Protein AF-A0A960AGT1-F1 (afdb_monomer_lite)

Secondary structure (DSSP, 8-state):
-HHHHHHHHHHHHHHHHHHHHHHHHHHHHHHHHTTHHHHHHHHHHHHHTSPPPP---HHHHHHHHHHHHHHHHHHHHHHHHHHHHHHHHHHHHH-----PPP--

pLDDT: mean 92.97, std 7.91, range [49.69, 98.31]

Structure (mmCIF, N/CA/C/O backbone):
data_AF-A0A960AGT1-F1
#
_entry.id   AF-A0A960AGT1-F1
#
loop_
_atom_site.group_PDB
_atom_site.id
_atom_site.type_symbol
_atom_site.label_atom_id
_atom_site.label_alt_id
_atom_site.label_comp_id
_atom_site.label_asym_id
_atom_site.label_entity_id
_atom_site.label_seq_id
_atom_site.pdbx_PDB_ins_code
_atom_site.Cartn_x
_atom_site.Cartn_y
_atom_site.Cartn_z
_atom_site.occupancy
_atom_site.B_iso_or_equiv
_atom_site.auth_seq_id
_atom_site.auth_comp_id
_atom_site.auth_asym_id
_atom_site.auth_atom_id
_atom_site.pdbx_PDB_model_num
ATOM 1 N N . ASP A 1 1 ? -14.274 -2.452 20.888 1.00 89.31 1 ASP A N 1
ATOM 2 C CA . ASP A 1 1 ? -12.879 -2.467 21.400 1.00 89.31 1 ASP A CA 1
ATOM 3 C C . ASP A 1 1 ? -11.843 -2.267 20.304 1.00 89.31 1 ASP A C 1
ATOM 5 O O . ASP A 1 1 ? -12.081 -2.745 19.193 1.00 89.31 1 ASP A O 1
ATOM 9 N N . PRO A 1 2 ? -10.686 -1.639 20.602 1.00 92.56 2 PRO A N 1
ATOM 10 C CA . PRO A 1 2 ? -9.615 -1.402 19.626 1.00 92.56 2 PRO A CA 1
ATOM 11 C C . PRO A 1 2 ? -9.146 -2.672 18.907 1.00 92.56 2 PRO A C 1
ATOM 13 O O . PRO A 1 2 ? -8.998 -2.673 17.690 1.00 92.56 2 PRO A O 1
ATOM 16 N N . TRP A 1 3 ? -9.023 -3.787 19.630 1.00 92.75 3 TRP A N 1
ATOM 17 C CA . TRP A 1 3 ? -8.662 -5.084 19.047 1.00 92.75 3 TRP A CA 1
ATOM 18 C C . TRP A 1 3 ? -9.672 -5.579 18.004 1.00 92.75 3 TRP A C 1
ATOM 20 O O . TRP A 1 3 ? -9.294 -6.098 16.955 1.00 92.75 3 TRP A O 1
ATOM 30 N N . SER A 1 4 ? -10.969 -5.402 18.268 1.00 95.38 4 SER A N 1
ATOM 31 C CA . SER A 1 4 ? -12.013 -5.786 17.314 1.00 95.38 4 SER A CA 1
ATOM 32 C C . SER A 1 4 ? -12.002 -4.882 16.082 1.00 95.38 4 SER A C 1
ATOM 34 O O . SER A 1 4 ? -12.162 -5.375 14.969 1.00 95.38 4 SER A O 1
ATOM 36 N N . ALA A 1 5 ? -11.781 -3.577 16.264 1.00 96.31 5 ALA A N 1
ATOM 37 C CA . ALA A 1 5 ? -11.695 -2.626 15.160 1.00 96.31 5 ALA A CA 1
ATOM 38 C C . ALA A 1 5 ? -10.496 -2.911 14.244 1.00 96.31 5 ALA A C 1
ATOM 40 O O . ALA A 1 5 ? -10.640 -2.837 13.028 1.00 96.31 5 ALA A O 1
ATOM 41 N N . MET A 1 6 ? -9.350 -3.314 14.805 1.00 96.50 6 MET A N 1
ATOM 42 C CA . MET A 1 6 ? -8.177 -3.725 14.024 1.00 96.50 6 MET A CA 1
ATOM 43 C C . MET A 1 6 ? -8.464 -4.924 13.120 1.00 96.50 6 MET A C 1
ATOM 45 O O . MET A 1 6 ? -8.029 -4.930 11.977 1.00 96.50 6 MET A O 1
ATOM 49 N N . LYS A 1 7 ? -9.212 -5.930 13.589 1.00 96.50 7 LYS A N 1
ATOM 50 C CA . LYS A 1 7 ? -9.548 -7.109 12.769 1.00 96.50 7 LYS A CA 1
ATOM 51 C C . LYS A 1 7 ? -10.391 -6.738 11.552 1.00 96.50 7 LYS A C 1
ATOM 53 O O . LYS A 1 7 ? -10.088 -7.174 10.447 1.00 96.50 7 LYS A O 1
ATOM 58 N N . THR A 1 8 ? -11.422 -5.918 11.750 1.00 95.25 8 THR A N 1
ATOM 59 C CA . THR A 1 8 ? -12.254 -5.421 10.647 1.00 95.25 8 THR A CA 1
ATOM 60 C C . THR A 1 8 ? -11.442 -4.513 9.723 1.00 95.25 8 THR A C 1
ATOM 62 O O . THR A 1 8 ? -11.486 -4.676 8.506 1.00 95.25 8 THR A O 1
ATOM 65 N N . GLY A 1 9 ? -10.648 -3.605 10.298 1.00 96.81 9 GLY A N 1
ATOM 66 C CA . GLY A 1 9 ? -9.766 -2.701 9.564 1.00 96.81 9 GLY A CA 1
ATOM 67 C C . GLY A 1 9 ? -8.733 -3.433 8.712 1.00 96.81 9 GLY A C 1
ATOM 68 O O . GLY A 1 9 ? -8.510 -3.040 7.576 1.00 96.81 9 GLY A O 1
ATOM 69 N N . PHE A 1 10 ? -8.173 -4.539 9.201 1.00 97.44 10 PHE A N 1
ATOM 70 C CA . PHE A 1 10 ? -7.200 -5.351 8.470 1.00 97.44 10 PHE A CA 1
ATOM 71 C C . PHE A 1 10 ? -7.769 -5.924 7.167 1.00 97.44 10 PHE A C 1
ATOM 73 O O . PHE A 1 10 ? -7.111 -5.875 6.130 1.00 97.44 10 PHE A O 1
ATOM 80 N N . VAL A 1 11 ? -9.014 -6.414 7.188 1.00 97.56 11 VAL A N 1
ATOM 81 C CA . VAL A 1 11 ? -9.681 -6.931 5.980 1.00 97.56 11 VAL A CA 1
ATOM 82 C C . VAL A 1 11 ? -9.913 -5.811 4.963 1.00 97.56 11 VAL A C 1
ATOM 84 O O . VAL A 1 11 ? -9.637 -5.993 3.777 1.00 97.56 11 VAL A O 1
ATOM 87 N N . PHE A 1 12 ? -10.365 -4.638 5.420 1.00 96.19 12 PHE A N 1
ATOM 88 C CA . PHE A 1 12 ? -10.511 -3.461 4.557 1.00 96.19 12 PHE A CA 1
ATOM 89 C C . PHE A 1 12 ? -9.172 -3.008 3.971 1.00 96.19 12 PHE A C 1
ATOM 91 O O . PHE A 1 12 ? -9.091 -2.737 2.775 1.00 96.19 12 PHE A O 1
ATOM 98 N N . ALA A 1 13 ? -8.125 -2.974 4.791 1.00 97.81 13 ALA A N 1
ATOM 99 C CA . ALA A 1 13 ? -6.797 -2.543 4.391 1.00 97.81 13 ALA A CA 1
ATOM 100 C C . ALA A 1 13 ? -6.200 -3.466 3.317 1.00 97.81 13 ALA A C 1
ATOM 102 O O . ALA A 1 13 ? -5.675 -2.985 2.323 1.00 97.81 13 ALA A O 1
ATOM 103 N N . ILE A 1 14 ? -6.368 -4.791 3.432 1.00 97.94 14 ILE A N 1
ATOM 104 C CA . ILE A 1 14 ? -5.961 -5.724 2.363 1.00 97.94 14 ILE A CA 1
ATOM 105 C C . ILE A 1 14 ? -6.688 -5.410 1.050 1.00 97.94 14 ILE A C 1
ATOM 107 O O . ILE A 1 14 ? -6.070 -5.418 -0.014 1.00 97.94 14 ILE A O 1
ATOM 111 N N . GLY A 1 15 ? -7.993 -5.130 1.111 1.00 97.31 15 GLY A N 1
ATOM 112 C CA . GLY A 1 15 ? -8.771 -4.762 -0.071 1.00 97.31 15 GLY A CA 1
ATOM 113 C C . GLY A 1 15 ? -8.243 -3.497 -0.754 1.00 97.31 15 GLY A C 1
ATOM 114 O O . GLY A 1 15 ? -8.090 -3.477 -1.977 1.00 97.31 15 GLY A O 1
ATOM 115 N N . LEU A 1 16 ? -7.917 -2.466 0.031 1.00 97.06 16 LEU A N 1
ATOM 116 C CA . LEU A 1 16 ? -7.318 -1.224 -0.465 1.00 97.06 16 LEU A CA 1
ATOM 117 C C . LEU A 1 16 ? -5.920 -1.458 -1.050 1.00 97.06 16 LEU A C 1
ATOM 119 O O . LEU A 1 16 ? -5.649 -1.009 -2.164 1.00 97.06 16 LEU A O 1
ATOM 123 N N . GLY A 1 17 ? -5.079 -2.237 -0.372 1.00 97.69 17 GLY A N 1
ATOM 124 C CA . GLY A 1 17 ? -3.741 -2.580 -0.848 1.00 97.69 17 GLY A CA 1
ATOM 125 C C . GLY A 1 17 ? -3.762 -3.343 -2.174 1.00 97.69 17 GLY A C 1
ATOM 126 O O . GLY A 1 17 ? -2.993 -3.035 -3.084 1.00 97.69 17 GLY A O 1
ATOM 127 N N . LEU A 1 18 ? -4.687 -4.293 -2.345 1.00 97.44 18 LEU A N 1
ATOM 128 C CA . LEU A 1 18 ? -4.859 -5.007 -3.615 1.00 97.44 18 LEU A CA 1
ATOM 129 C C . LEU A 1 18 ? -5.355 -4.082 -4.732 1.00 97.44 18 LEU A C 1
ATOM 131 O O . LEU A 1 18 ? -4.827 -4.131 -5.844 1.00 97.44 18 LEU A O 1
ATOM 135 N N . MET A 1 19 ? -6.333 -3.218 -4.442 1.00 97.94 19 MET A N 1
ATOM 136 C CA . MET A 1 19 ? -6.811 -2.210 -5.394 1.00 97.94 19 MET A CA 1
ATOM 137 C C . MET A 1 19 ? -5.663 -1.302 -5.852 1.00 97.94 19 MET A C 1
ATOM 139 O O . MET A 1 19 ? -5.527 -1.033 -7.045 1.00 97.94 19 MET A O 1
ATOM 143 N N . TYR A 1 20 ? -4.812 -0.877 -4.919 1.00 96.94 20 TYR A N 1
ATOM 144 C CA . TYR A 1 20 ? -3.644 -0.048 -5.191 1.00 96.94 20 TYR A CA 1
ATOM 145 C C . TYR A 1 20 ? -2.634 -0.738 -6.123 1.00 96.94 20 TYR A C 1
ATOM 147 O O . TYR A 1 20 ? -2.197 -0.135 -7.105 1.00 96.94 20 TYR A O 1
ATOM 155 N N . VAL A 1 21 ? -2.309 -2.013 -5.884 1.00 98.25 21 VAL A N 1
ATOM 156 C CA . VAL A 1 21 ? -1.399 -2.783 -6.757 1.00 98.25 21 VAL A CA 1
ATOM 157 C C . VAL A 1 21 ? -1.981 -2.943 -8.165 1.00 98.25 21 VAL A C 1
ATOM 159 O O . VAL A 1 21 ? -1.269 -2.758 -9.154 1.00 98.25 21 VAL A O 1
ATOM 162 N N . ILE A 1 22 ? -3.282 -3.235 -8.279 1.00 98.25 22 ILE A N 1
ATOM 163 C CA . ILE A 1 22 ? -3.965 -3.328 -9.579 1.00 98.25 22 ILE A CA 1
ATOM 164 C C . ILE A 1 22 ? -3.912 -1.979 -10.307 1.00 98.25 22 ILE A C 1
ATOM 166 O O . ILE A 1 22 ? -3.603 -1.937 -11.498 1.00 98.25 22 ILE A O 1
ATOM 170 N N . ALA A 1 23 ? -4.155 -0.872 -9.603 1.00 98.25 23 ALA A N 1
ATOM 171 C CA . ALA A 1 23 ? -4.060 0.464 -10.179 1.00 98.25 23 ALA A CA 1
ATOM 172 C C . ALA A 1 23 ? -2.641 0.769 -10.690 1.00 98.25 23 ALA A C 1
ATOM 174 O O . ALA A 1 23 ? -2.492 1.266 -11.805 1.00 98.25 23 ALA A O 1
ATOM 175 N N . ALA A 1 24 ? -1.599 0.414 -9.932 1.00 98.06 24 ALA A N 1
ATOM 176 C CA . ALA A 1 24 ? -0.208 0.574 -10.358 1.00 98.06 24 ALA A CA 1
ATOM 177 C C . ALA A 1 24 ? 0.113 -0.241 -11.624 1.00 98.06 24 ALA A C 1
ATOM 179 O O . ALA A 1 24 ? 0.759 0.266 -12.543 1.00 98.06 24 ALA A O 1
ATOM 180 N N . ALA A 1 25 ? -0.386 -1.479 -11.706 1.00 97.94 25 ALA A N 1
ATOM 181 C CA . ALA A 1 25 ? -0.238 -2.319 -12.891 1.00 97.94 25 ALA A CA 1
ATOM 182 C C . ALA A 1 25 ? -0.905 -1.686 -14.121 1.00 97.94 25 ALA A C 1
ATOM 184 O O . ALA A 1 25 ? -0.293 -1.594 -15.184 1.00 97.94 25 ALA A O 1
ATOM 185 N N . LEU A 1 26 ? -2.142 -1.203 -13.971 1.00 98.31 26 LEU A N 1
ATOM 186 C CA . LEU A 1 26 ? -2.872 -0.540 -15.051 1.00 98.31 26 LEU A CA 1
ATOM 187 C C . LEU A 1 26 ? -2.161 0.735 -15.510 1.00 98.31 26 LEU A C 1
ATOM 189 O O . LEU A 1 26 ? -1.984 0.929 -16.710 1.00 98.31 26 LEU A O 1
ATOM 193 N N . LEU A 1 27 ? -1.700 1.573 -14.577 1.00 97.75 27 LEU A N 1
ATOM 194 C CA . LEU A 1 27 ? -0.934 2.779 -14.900 1.00 97.75 27 LEU A CA 1
ATOM 195 C C . LEU A 1 27 ? 0.331 2.451 -15.695 1.00 97.75 27 LEU A C 1
ATOM 197 O O . LEU A 1 27 ? 0.616 3.132 -16.678 1.00 97.75 27 LEU A O 1
ATOM 201 N N . TYR A 1 28 ? 1.054 1.392 -15.323 1.00 97.94 28 TYR A N 1
ATOM 202 C CA . TYR A 1 28 ? 2.214 0.940 -16.088 1.00 97.94 28 TYR A CA 1
ATOM 203 C C . TYR A 1 28 ? 1.838 0.531 -17.515 1.00 97.94 28 TYR A C 1
ATOM 205 O O . TYR A 1 28 ? 2.501 0.944 -18.464 1.00 97.94 28 TYR A O 1
ATOM 213 N N . LEU A 1 29 ? 0.768 -0.254 -17.682 1.00 97.75 29 LEU A N 1
ATOM 214 C CA . LEU A 1 29 ? 0.321 -0.710 -19.000 1.00 97.75 29 LEU A CA 1
ATOM 215 C C . LEU A 1 29 ? -0.076 0.465 -19.898 1.00 97.75 29 LEU A C 1
ATOM 217 O O . LEU A 1 29 ? 0.346 0.518 -21.052 1.00 97.75 29 LEU A O 1
ATOM 221 N N . PHE A 1 30 ? -0.827 1.433 -19.368 1.00 98.12 30 PHE A N 1
ATOM 222 C CA . PHE A 1 30 ? -1.192 2.636 -20.116 1.00 98.12 30 PHE A CA 1
ATOM 223 C C . PHE A 1 30 ? 0.028 3.496 -20.457 1.00 98.12 30 PHE A C 1
ATOM 225 O O . PHE A 1 30 ? 0.155 3.936 -21.596 1.00 98.12 30 PHE A O 1
ATOM 232 N N . ALA A 1 31 ? 0.949 3.701 -19.511 1.00 97.25 31 ALA A N 1
ATOM 233 C CA . ALA A 1 31 ? 2.173 4.466 -19.749 1.00 97.25 31 ALA A CA 1
ATOM 234 C C . ALA A 1 31 ? 3.073 3.804 -20.804 1.00 97.25 31 ALA A C 1
ATOM 236 O O . ALA A 1 31 ? 3.623 4.488 -21.668 1.00 97.25 31 ALA A O 1
ATOM 237 N N . SER A 1 32 ? 3.183 2.474 -20.769 1.00 96.19 32 SER A N 1
ATOM 238 C CA . SER A 1 32 ? 3.923 1.701 -21.765 1.00 96.19 32 SER A CA 1
ATOM 239 C C . SER A 1 32 ? 3.269 1.791 -23.143 1.00 96.19 32 SER A C 1
ATOM 241 O O . SER A 1 32 ? 3.965 2.063 -24.115 1.00 96.19 32 SER A O 1
ATOM 243 N N . ALA A 1 33 ? 1.945 1.632 -23.235 1.00 96.56 33 ALA A N 1
ATOM 244 C CA . ALA A 1 33 ? 1.217 1.745 -24.500 1.00 96.56 33 ALA A CA 1
ATOM 245 C C . ALA A 1 33 ? 1.282 3.161 -25.100 1.00 96.56 33 ALA A C 1
ATOM 247 O O . ALA A 1 33 ? 1.267 3.317 -26.318 1.00 96.56 33 ALA A O 1
ATOM 248 N N . ALA A 1 34 ? 1.376 4.188 -24.253 1.00 97.50 34 ALA A N 1
ATOM 249 C CA . ALA A 1 34 ? 1.517 5.581 -24.663 1.00 97.50 34 ALA A CA 1
ATOM 250 C C . ALA A 1 34 ? 2.966 5.993 -25.005 1.00 97.50 34 ALA A C 1
ATOM 252 O O . ALA A 1 34 ? 3.183 7.144 -25.377 1.00 97.50 34 ALA A O 1
ATOM 253 N N . GLY A 1 35 ? 3.960 5.103 -24.871 1.00 95.75 35 GLY A N 1
ATOM 254 C CA . GLY A 1 35 ? 5.368 5.413 -25.172 1.00 95.75 35 GLY A CA 1
ATOM 255 C C . GLY A 1 35 ? 6.034 6.375 -24.175 1.00 95.75 35 GLY A C 1
ATOM 256 O O . GLY A 1 35 ? 7.030 7.028 -24.496 1.00 95.75 35 GLY A O 1
ATOM 257 N N . VAL A 1 36 ? 5.498 6.488 -22.952 1.00 96.19 36 VAL A N 1
ATOM 258 C CA . VAL A 1 36 ? 6.006 7.420 -21.925 1.00 96.19 36 VAL A CA 1
ATOM 259 C C . VAL A 1 36 ? 7.451 7.094 -21.545 1.00 96.19 36 VAL A C 1
ATOM 261 O O . VAL A 1 36 ? 8.279 7.997 -21.423 1.00 96.19 36 VAL A O 1
ATOM 264 N N . PHE A 1 37 ? 7.772 5.808 -21.382 1.00 94.62 37 PHE A N 1
AT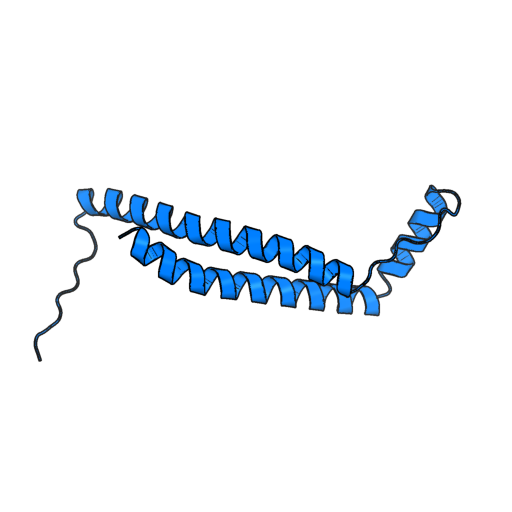OM 265 C CA . PHE A 1 37 ? 9.115 5.368 -20.996 1.00 94.62 37 PHE A CA 1
ATOM 266 C C . PHE A 1 37 ? 10.158 5.623 -22.090 1.00 94.62 37 PHE A C 1
ATOM 268 O O . PHE A 1 37 ? 11.299 5.951 -21.769 1.00 94.62 37 PHE A O 1
ATOM 275 N N . ASP A 1 38 ? 9.768 5.545 -23.364 1.00 93.75 38 ASP A N 1
ATOM 276 C CA . ASP A 1 38 ? 10.658 5.844 -24.491 1.00 93.75 38 ASP A CA 1
ATOM 277 C C . ASP A 1 38 ? 11.006 7.333 -24.521 1.00 93.75 38 ASP A C 1
ATOM 279 O O . ASP A 1 38 ? 12.175 7.707 -24.625 1.00 93.75 38 ASP A O 1
ATOM 283 N N . SER A 1 39 ? 9.994 8.185 -24.335 1.00 94.38 39 SER A N 1
ATOM 284 C CA . SER A 1 39 ? 10.174 9.638 -24.254 1.00 94.38 39 SER A CA 1
ATOM 285 C C . SER A 1 39 ? 11.067 10.022 -23.071 1.00 94.38 39 SER A C 1
ATOM 287 O O . SER A 1 39 ? 11.989 10.821 -23.221 1.00 94.38 39 SER A O 1
ATOM 289 N N . PHE A 1 40 ? 10.849 9.401 -21.907 1.00 93.56 40 PHE A N 1
ATOM 290 C CA . PHE A 1 40 ? 11.685 9.610 -20.726 1.00 93.56 40 PHE A CA 1
ATOM 291 C C . PHE A 1 40 ? 13.145 9.213 -20.977 1.00 93.56 40 PHE A C 1
ATOM 293 O O . PHE A 1 40 ? 14.054 9.973 -20.649 1.00 93.56 40 PHE A O 1
ATOM 300 N N . ASN A 1 41 ? 13.377 8.047 -21.582 1.00 93.25 41 ASN A N 1
ATOM 301 C CA . ASN A 1 41 ? 14.725 7.569 -21.876 1.00 93.25 41 ASN A CA 1
ATOM 302 C C . ASN A 1 41 ? 15.441 8.432 -22.926 1.00 93.25 41 ASN A C 1
ATOM 304 O O . ASN A 1 41 ? 16.643 8.646 -22.787 1.00 93.25 41 ASN A O 1
ATOM 308 N N . SER A 1 42 ? 14.726 8.982 -23.916 1.00 92.56 42 SER A N 1
ATOM 309 C CA . SER A 1 42 ? 15.294 9.953 -24.866 1.00 92.56 42 SER A CA 1
ATOM 310 C C . SER A 1 42 ? 15.813 11.195 -24.142 1.00 92.56 42 SER A C 1
ATOM 312 O O . SER A 1 42 ? 16.984 11.545 -24.272 1.00 92.56 42 SER A O 1
ATOM 314 N N . THR A 1 43 ? 14.977 11.818 -23.305 1.00 92.88 43 THR A N 1
ATOM 315 C CA . THR A 1 43 ? 15.371 13.007 -22.533 1.00 92.88 43 THR A CA 1
ATOM 316 C C . THR A 1 43 ? 16.492 12.701 -21.542 1.00 92.88 43 THR A C 1
ATOM 318 O O . THR A 1 43 ? 17.411 13.499 -21.383 1.00 92.88 43 THR A O 1
ATOM 321 N N . PHE A 1 44 ? 16.452 11.544 -20.879 1.00 90.81 44 PHE A N 1
ATOM 322 C CA . PHE A 1 44 ? 17.504 11.144 -19.948 1.00 90.81 44 PHE A CA 1
ATOM 323 C C . PHE A 1 44 ? 18.854 10.992 -20.660 1.00 90.81 44 PHE A C 1
ATOM 325 O O . PHE A 1 44 ? 19.854 11.532 -20.194 1.00 90.81 44 PHE A O 1
ATOM 332 N N . SER A 1 45 ? 18.864 10.339 -21.825 1.00 91.56 45 SER A N 1
ATOM 333 C CA . SER A 1 45 ? 20.068 10.139 -22.634 1.00 91.56 45 SER A CA 1
ATOM 334 C C . SER A 1 45 ? 20.678 11.453 -23.136 1.00 91.56 45 SER A C 1
ATOM 336 O O . SER A 1 45 ? 21.904 11.573 -23.194 1.00 91.56 45 SER A O 1
ATOM 338 N N . GLU A 1 46 ? 19.848 12.443 -23.481 1.00 91.00 46 GLU A N 1
ATOM 339 C CA . GLU A 1 46 ? 20.301 13.788 -23.872 1.00 91.00 46 GLU A CA 1
ATOM 340 C C . GLU A 1 46 ? 21.026 14.515 -22.728 1.00 91.00 46 GLU A C 1
ATOM 342 O O . GLU A 1 46 ? 21.982 15.250 -22.972 1.00 91.00 46 GLU A O 1
ATOM 347 N N . LEU A 1 47 ? 20.603 14.292 -21.480 1.00 90.69 47 LEU A N 1
ATOM 348 C CA . LEU A 1 47 ? 21.170 14.950 -20.301 1.00 90.69 47 LEU A CA 1
ATOM 349 C C . LEU A 1 47 ? 22.423 14.252 -19.759 1.00 90.69 47 LEU A C 1
ATOM 351 O O . LEU A 1 47 ? 23.331 14.925 -19.273 1.00 90.69 47 LEU A O 1
ATOM 355 N N . THR A 1 48 ? 22.479 12.919 -19.814 1.00 88.88 48 THR A N 1
ATOM 356 C CA . THR A 1 48 ? 23.575 12.127 -19.224 1.00 88.88 48 THR A CA 1
ATOM 357 C C . THR A 1 48 ? 24.690 11.788 -20.206 1.00 88.88 48 THR A C 1
ATOM 359 O O . THR A 1 48 ? 25.687 11.189 -19.815 1.00 88.88 48 THR A O 1
ATOM 362 N N . GLY A 1 49 ? 24.562 12.176 -21.477 1.00 83.56 49 GLY A N 1
ATOM 363 C CA . GLY A 1 49 ? 25.576 11.869 -22.483 1.00 83.56 49 GLY A CA 1
ATOM 364 C C . GLY A 1 49 ? 25.622 10.380 -22.826 1.00 83.56 49 GLY A C 1
ATOM 365 O O . GLY A 1 49 ? 26.703 9.834 -23.039 1.00 83.56 49 GLY A O 1
ATOM 366 N N . ASN A 1 50 ? 24.446 9.749 -22.921 1.00 77.19 50 ASN A N 1
ATOM 367 C CA . ASN A 1 50 ? 24.274 8.366 -23.370 1.00 77.19 50 ASN A CA 1
ATOM 368 C C . ASN A 1 50 ? 24.692 7.286 -22.347 1.00 77.19 50 ASN A C 1
ATOM 370 O O . ASN A 1 50 ? 25.063 6.172 -22.734 1.00 77.19 50 ASN A O 1
ATOM 374 N N . GLU A 1 51 ? 24.586 7.574 -21.043 1.00 78.56 51 GLU A N 1
ATOM 375 C CA . GLU A 1 51 ? 24.445 6.506 -20.046 1.00 78.56 51 GLU A CA 1
ATOM 376 C C . GLU A 1 51 ? 23.122 5.779 -20.330 1.00 78.56 51 GLU A C 1
ATOM 378 O O . GLU A 1 51 ? 22.085 6.423 -20.481 1.00 78.56 51 GLU A O 1
ATOM 383 N N . GLY A 1 52 ? 23.174 4.458 -20.522 1.00 77.38 52 GLY A N 1
ATOM 384 C CA . GLY A 1 52 ? 22.089 3.671 -21.122 1.00 77.38 52 GLY A CA 1
ATOM 385 C C . GLY A 1 52 ? 20.693 3.843 -20.488 1.00 77.38 52 GLY A C 1
ATOM 386 O O . GLY A 1 52 ? 20.554 4.349 -19.374 1.00 77.38 52 GLY A O 1
ATOM 387 N N . PRO A 1 53 ? 19.635 3.392 -21.187 1.00 81.06 53 PRO A N 1
ATOM 388 C CA . PRO A 1 53 ? 18.252 3.662 -20.801 1.00 81.06 53 PRO A CA 1
ATOM 389 C C . PRO A 1 53 ? 17.900 3.076 -19.430 1.00 81.06 53 PRO A C 1
ATOM 391 O O . PRO A 1 53 ? 18.304 1.960 -19.087 1.00 81.06 53 PRO A O 1
ATOM 394 N N . LEU A 1 54 ? 17.060 3.790 -18.677 1.00 85.00 54 LEU A N 1
ATOM 395 C CA . LEU A 1 54 ? 16.459 3.244 -17.468 1.00 85.00 54 LEU A CA 1
ATOM 396 C C . LEU A 1 54 ? 15.376 2.228 -17.853 1.00 85.00 54 LEU A C 1
ATOM 398 O O . LEU A 1 54 ? 14.457 2.508 -18.629 1.00 85.00 54 LEU A O 1
ATOM 402 N N . ALA A 1 55 ? 15.486 1.022 -17.295 1.00 86.44 55 ALA A N 1
ATOM 403 C CA . ALA A 1 55 ? 14.551 -0.064 -17.553 1.00 86.44 55 ALA A CA 1
ATOM 404 C C . ALA A 1 55 ? 13.371 -0.018 -16.571 1.00 86.44 55 ALA A C 1
ATOM 406 O O . ALA A 1 55 ? 13.444 -0.527 -15.451 1.00 86.44 55 ALA A O 1
ATOM 407 N N . PHE A 1 56 ? 12.248 0.545 -17.013 1.00 91.12 56 PHE A N 1
ATOM 408 C CA . PHE A 1 56 ? 10.980 0.466 -16.288 1.00 91.12 56 PHE A CA 1
ATOM 409 C C . PHE A 1 56 ? 10.283 -0.850 -16.630 1.00 91.12 56 PHE A C 1
ATOM 411 O O . PHE A 1 56 ? 9.621 -0.967 -17.659 1.00 91.12 56 PHE A O 1
ATOM 418 N N . THR A 1 57 ? 10.441 -1.866 -15.781 1.00 95.44 57 THR A N 1
ATOM 419 C CA . THR A 1 57 ? 9.811 -3.180 -15.986 1.00 95.44 57 THR A CA 1
ATOM 420 C C . THR A 1 57 ? 8.514 -3.306 -15.193 1.00 95.44 57 THR A C 1
ATOM 422 O O . THR A 1 57 ? 8.420 -2.824 -14.062 1.00 95.44 57 THR A O 1
ATOM 425 N N . LEU A 1 58 ? 7.530 -4.022 -15.748 1.00 95.81 58 LEU A N 1
ATOM 426 C CA . LEU A 1 58 ? 6.283 -4.336 -15.043 1.00 95.81 58 LEU A CA 1
ATOM 427 C C . LEU A 1 58 ? 6.562 -5.032 -13.704 1.00 95.81 58 LEU A C 1
ATOM 429 O O . LEU A 1 58 ? 5.956 -4.697 -12.692 1.00 95.81 58 LEU A O 1
ATOM 433 N N . VAL A 1 59 ? 7.518 -5.965 -13.688 1.00 96.94 59 VAL A N 1
ATOM 434 C CA . VAL A 1 59 ? 7.932 -6.681 -12.472 1.00 96.94 59 VAL A CA 1
ATOM 435 C C . VAL A 1 59 ? 8.466 -5.711 -11.419 1.00 96.94 59 VAL A C 1
ATOM 437 O O . VAL A 1 59 ? 8.095 -5.822 -10.252 1.00 96.94 59 VAL A O 1
ATOM 440 N N . GLY A 1 60 ? 9.285 -4.732 -11.817 1.00 96.38 60 GLY A N 1
ATOM 441 C CA . GLY A 1 60 ? 9.786 -3.694 -10.918 1.00 96.38 60 GLY A CA 1
ATOM 442 C C . GLY A 1 60 ? 8.657 -2.861 -10.310 1.00 96.38 60 GLY A C 1
ATOM 443 O O . GLY A 1 60 ? 8.601 -2.706 -9.092 1.00 96.38 60 GLY A O 1
ATOM 444 N N . VAL A 1 61 ? 7.712 -2.399 -11.135 1.00 96.94 61 VAL A N 1
ATOM 445 C CA . VAL A 1 61 ? 6.558 -1.614 -10.663 1.00 96.94 61 VAL A CA 1
ATOM 446 C C . VAL A 1 61 ? 5.674 -2.423 -9.718 1.00 96.94 61 VAL A C 1
ATOM 448 O O . VAL A 1 61 ? 5.329 -1.935 -8.643 1.00 96.94 61 VAL A O 1
ATOM 451 N N . LEU A 1 62 ? 5.362 -3.673 -10.066 1.00 97.94 62 LEU A N 1
ATOM 452 C CA . LEU A 1 62 ? 4.574 -4.557 -9.209 1.00 97.94 62 LEU A CA 1
ATOM 453 C C . LEU A 1 62 ? 5.272 -4.808 -7.871 1.00 97.94 62 LEU A C 1
ATOM 455 O O . LEU A 1 62 ? 4.638 -4.694 -6.826 1.00 97.94 62 LEU A O 1
ATOM 459 N N . THR A 1 63 ? 6.580 -5.067 -7.887 1.00 97.56 63 THR A N 1
ATOM 460 C CA . THR A 1 63 ? 7.364 -5.317 -6.668 1.00 97.56 63 THR A CA 1
ATOM 461 C C . THR A 1 63 ? 7.356 -4.104 -5.744 1.00 97.56 63 THR A C 1
ATOM 463 O O . THR A 1 63 ? 7.064 -4.238 -4.557 1.00 97.56 63 THR A O 1
ATOM 466 N N . VAL A 1 64 ? 7.617 -2.908 -6.282 1.00 97.00 64 VAL A N 1
ATOM 467 C CA . VAL A 1 64 ? 7.574 -1.668 -5.497 1.00 97.00 64 VAL A CA 1
ATOM 468 C C . VAL A 1 64 ? 6.161 -1.428 -4.967 1.00 97.00 64 VAL A C 1
ATOM 470 O O . VAL A 1 64 ? 5.991 -1.216 -3.769 1.00 97.00 64 VAL A O 1
ATOM 473 N N . SER A 1 65 ? 5.134 -1.537 -5.815 1.00 97.88 65 SER A N 1
ATOM 474 C CA . SER A 1 65 ? 3.742 -1.323 -5.398 1.00 97.88 65 SER A CA 1
ATOM 475 C C . SER A 1 65 ? 3.299 -2.287 -4.294 1.00 97.88 65 SER A C 1
ATOM 477 O O . SER A 1 65 ? 2.591 -1.877 -3.379 1.00 97.88 65 SER A O 1
ATOM 479 N N . LEU A 1 66 ? 3.771 -3.537 -4.321 1.00 97.81 66 LEU A N 1
ATOM 480 C CA . LEU A 1 66 ? 3.477 -4.530 -3.294 1.00 97.81 66 LEU A CA 1
ATOM 481 C C . LEU A 1 66 ? 4.094 -4.146 -1.944 1.00 97.81 66 LEU A C 1
ATOM 483 O O . LEU A 1 66 ? 3.431 -4.264 -0.917 1.00 97.81 66 LEU A O 1
ATOM 487 N N . VAL A 1 67 ? 5.335 -3.651 -1.932 1.00 98.19 67 VAL A N 1
ATOM 488 C CA . VAL A 1 67 ? 5.979 -3.166 -0.699 1.00 98.19 67 VAL A CA 1
ATOM 489 C C . VAL A 1 67 ? 5.184 -2.006 -0.101 1.00 98.19 67 VAL A C 1
ATOM 491 O O . VAL A 1 67 ? 4.895 -2.010 1.095 1.00 98.19 67 VAL A O 1
ATOM 494 N N . PHE A 1 68 ? 4.774 -1.046 -0.931 1.00 97.81 68 PHE A N 1
ATOM 495 C CA . PHE A 1 68 ? 3.934 0.066 -0.483 1.00 97.81 68 PHE A CA 1
ATOM 496 C C . PHE A 1 68 ? 2.565 -0.402 0.023 1.00 97.81 68 PHE A C 1
ATOM 498 O O . PHE A 1 68 ? 2.114 0.085 1.057 1.00 97.81 68 PHE A O 1
ATOM 505 N N . ALA A 1 69 ? 1.940 -1.381 -0.636 1.00 98.31 69 ALA A N 1
ATOM 506 C CA . ALA A 1 69 ? 0.676 -1.962 -0.189 1.00 98.31 69 ALA A CA 1
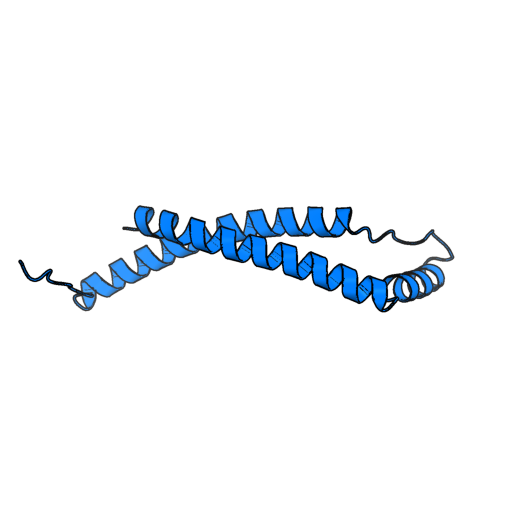ATOM 507 C C . ALA A 1 69 ? 0.804 -2.621 1.192 1.00 98.31 69 ALA A C 1
ATOM 509 O O . ALA A 1 69 ? -0.057 -2.440 2.044 1.00 98.31 69 ALA A O 1
ATOM 510 N N . VAL A 1 70 ? 1.900 -3.334 1.468 1.00 98.25 70 VAL A N 1
ATOM 511 C CA . VAL A 1 70 ? 2.137 -3.916 2.801 1.00 98.25 70 VAL A CA 1
ATOM 512 C C . VAL A 1 70 ? 2.243 -2.828 3.872 1.00 98.25 70 VAL A C 1
ATOM 514 O O . VAL A 1 70 ? 1.668 -2.968 4.952 1.00 98.25 70 VAL A O 1
ATOM 517 N N . VAL A 1 71 ? 2.949 -1.732 3.581 1.00 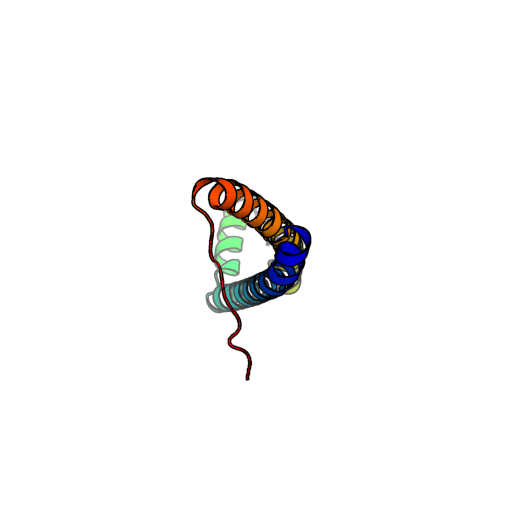98.25 71 VAL A N 1
ATOM 518 C CA . VAL A 1 71 ? 3.061 -0.596 4.509 1.00 98.25 71 VAL A CA 1
ATOM 519 C C . VAL A 1 71 ? 1.696 0.048 4.745 1.00 98.25 71 VAL A C 1
ATOM 521 O O . VAL A 1 71 ? 1.327 0.285 5.894 1.00 98.25 71 VAL A O 1
ATOM 524 N N . GLU A 1 72 ? 0.930 0.287 3.681 1.00 97.94 72 GLU A N 1
ATOM 525 C CA . GLU A 1 72 ? -0.433 0.816 3.761 1.00 97.94 72 GLU A CA 1
ATOM 526 C C . GLU A 1 72 ? -1.324 -0.074 4.629 1.00 97.94 72 GLU A C 1
ATOM 528 O O . GLU A 1 72 ? -1.936 0.427 5.570 1.00 97.94 72 GLU A O 1
ATOM 533 N N . VAL A 1 73 ? -1.298 -1.394 4.419 1.00 98.31 73 VAL A N 1
ATOM 534 C CA . VAL A 1 73 ? -2.077 -2.349 5.216 1.00 98.31 73 VAL A CA 1
ATOM 535 C C . VAL A 1 73 ? -1.794 -2.203 6.709 1.00 98.31 73 VAL A C 1
ATOM 537 O O . VAL A 1 73 ? -2.721 -2.153 7.524 1.00 98.31 73 VAL A O 1
ATOM 540 N N . VAL A 1 74 ? -0.516 -2.112 7.085 1.00 97.94 74 VAL A N 1
ATOM 541 C CA . VAL A 1 74 ? -0.104 -1.952 8.486 1.00 97.94 74 VAL A CA 1
ATOM 542 C C . VAL A 1 74 ? -0.598 -0.618 9.045 1.00 97.94 74 VAL A C 1
ATOM 544 O O . VAL A 1 74 ? -1.216 -0.593 10.112 1.00 97.94 74 VAL A O 1
ATOM 547 N N . VAL A 1 75 ? -0.371 0.482 8.326 1.00 98.06 75 VAL A N 1
ATOM 548 C CA . VAL A 1 75 ? -0.750 1.831 8.771 1.00 98.06 75 VAL A CA 1
ATOM 549 C C . VAL A 1 75 ? -2.266 1.957 8.920 1.00 98.06 75 VAL A C 1
ATOM 551 O O . VAL A 1 75 ? -2.740 2.389 9.972 1.00 98.06 75 VAL A O 1
ATOM 554 N N . THR A 1 76 ? -3.035 1.529 7.920 1.00 97.62 76 THR A N 1
ATOM 555 C CA . THR A 1 76 ? -4.501 1.576 7.936 1.00 97.62 76 THR A CA 1
ATOM 556 C C . THR A 1 76 ? -5.061 0.724 9.078 1.00 97.62 76 THR A C 1
ATOM 558 O O . THR A 1 76 ? -5.943 1.168 9.813 1.00 97.62 76 THR A O 1
ATOM 561 N N . THR A 1 77 ? -4.505 -0.468 9.317 1.00 97.88 77 THR A N 1
ATOM 562 C CA . THR A 1 77 ? -4.936 -1.332 10.430 1.00 97.88 77 THR A CA 1
ATOM 563 C C . THR A 1 77 ? -4.715 -0.666 11.792 1.00 97.88 77 THR A C 1
ATOM 565 O O . THR A 1 77 ? -5.596 -0.703 12.656 1.00 97.88 77 THR A O 1
ATOM 568 N N . LEU A 1 78 ? -3.560 -0.023 11.992 1.00 97.69 78 LEU A N 1
ATOM 569 C CA . LEU A 1 78 ? -3.267 0.717 13.222 1.00 97.69 78 LEU A CA 1
ATOM 570 C C . LEU A 1 78 ? -4.170 1.947 13.374 1.00 97.69 78 LEU A C 1
ATOM 572 O O . LEU A 1 78 ? -4.629 2.240 14.479 1.00 97.69 78 LEU A O 1
ATOM 576 N N . LEU A 1 79 ? -4.491 2.627 12.272 1.00 97.88 79 LEU A N 1
ATOM 577 C CA . LEU A 1 79 ? -5.402 3.769 12.275 1.00 97.88 79 LEU A CA 1
ATOM 578 C C . LEU A 1 79 ? -6.804 3.382 12.771 1.00 97.88 79 LEU A C 1
ATOM 580 O O . LEU A 1 79 ? -7.397 4.120 13.555 1.00 97.88 79 LEU A O 1
ATOM 584 N N . PHE A 1 80 ? -7.311 2.199 12.411 1.00 97.50 80 PHE A N 1
ATOM 585 C CA . PHE A 1 80 ? -8.581 1.686 12.945 1.00 97.50 80 PHE A CA 1
ATOM 586 C C . PHE A 1 80 ? -8.561 1.512 14.472 1.00 97.50 80 PHE A C 1
ATOM 588 O O . PHE A 1 80 ? -9.572 1.768 15.131 1.00 97.50 80 PHE A O 1
ATOM 595 N N . ALA A 1 81 ? -7.421 1.126 15.055 1.00 96.62 81 ALA A N 1
ATOM 596 C CA . ALA A 1 81 ? -7.273 1.058 16.509 1.00 96.62 81 ALA A CA 1
ATOM 597 C C . ALA A 1 81 ? -7.417 2.447 17.148 1.00 96.62 81 ALA A C 1
ATOM 599 O O . ALA A 1 81 ? -8.146 2.607 18.129 1.00 96.62 81 ALA A O 1
ATOM 600 N N . VAL A 1 82 ? -6.762 3.455 16.562 1.00 97.62 82 VAL A N 1
ATOM 601 C CA . VAL A 1 82 ? -6.822 4.851 17.022 1.00 97.62 82 VAL A CA 1
ATOM 602 C C . VAL A 1 82 ? -8.245 5.394 16.916 1.00 97.62 82 VAL A C 1
ATOM 604 O O . VAL A 1 82 ? -8.761 5.951 17.883 1.00 97.62 82 VAL A O 1
ATOM 607 N N . ILE A 1 83 ? -8.920 5.173 15.784 1.00 96.44 83 ILE A N 1
ATOM 608 C CA . ILE A 1 83 ? -10.315 5.591 15.582 1.00 96.44 83 ILE A CA 1
ATOM 609 C C . ILE A 1 83 ? -11.227 4.971 16.648 1.00 96.44 83 ILE A C 1
ATOM 611 O O . ILE A 1 83 ? -12.062 5.669 17.222 1.00 96.44 83 ILE A O 1
ATOM 615 N N . ALA A 1 84 ? -11.043 3.689 16.975 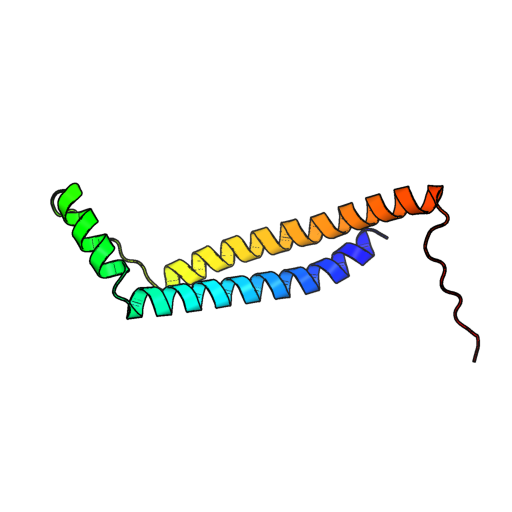1.00 96.00 84 ALA A N 1
ATOM 616 C CA . ALA A 1 84 ? -11.820 3.032 18.022 1.00 96.00 84 ALA A CA 1
ATOM 617 C C . ALA A 1 84 ? -11.570 3.634 19.415 1.00 96.00 84 ALA A C 1
ATOM 619 O O . ALA A 1 84 ? -12.515 3.810 20.182 1.00 96.00 84 ALA A O 1
ATOM 620 N N . MET A 1 85 ? -10.322 3.981 19.746 1.00 95.75 85 MET A N 1
ATOM 621 C CA . MET A 1 85 ? -10.005 4.662 21.008 1.00 95.75 85 MET A CA 1
ATOM 622 C C . MET A 1 85 ? -10.663 6.044 21.086 1.00 95.75 85 MET A C 1
ATOM 624 O O . MET A 1 85 ? -11.258 6.379 22.109 1.00 95.75 85 MET A O 1
ATOM 628 N N . LEU A 1 86 ? -10.609 6.820 20.000 1.00 95.31 86 LEU A N 1
ATOM 629 C CA . LEU A 1 86 ? -11.238 8.142 19.922 1.00 95.31 86 LEU A CA 1
ATOM 630 C C . LEU A 1 86 ? -12.766 8.060 20.027 1.00 95.31 86 LEU A C 1
ATOM 632 O O . LEU A 1 86 ? -13.379 8.850 20.750 1.00 95.31 86 LEU A O 1
ATOM 636 N N . TYR A 1 87 ? -13.383 7.085 19.356 1.00 94.31 87 TYR A N 1
ATOM 637 C CA . TYR A 1 87 ? -14.816 6.825 19.478 1.00 94.31 87 TYR A CA 1
ATOM 638 C C . TYR A 1 87 ? -15.195 6.485 20.921 1.00 94.31 87 TYR A C 1
ATOM 640 O O . TYR A 1 87 ? -16.109 7.095 21.468 1.00 94.31 87 TYR A O 1
ATOM 648 N N . ASN A 1 88 ? -14.454 5.576 21.563 1.00 92.81 88 ASN A N 1
ATOM 649 C CA . ASN A 1 88 ? -14.700 5.187 22.951 1.00 92.81 88 ASN A CA 1
ATOM 650 C C . ASN A 1 88 ? -14.583 6.381 23.913 1.00 92.81 88 ASN A C 1
ATOM 652 O O . ASN A 1 88 ? -15.424 6.541 24.796 1.00 92.81 88 ASN A O 1
ATOM 656 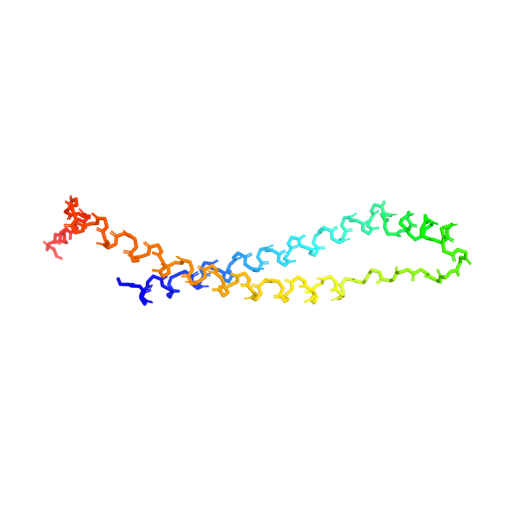N N . ALA A 1 89 ? -13.574 7.238 23.725 1.00 93.31 89 ALA A N 1
ATOM 657 C CA . ALA A 1 89 ? -13.392 8.452 24.521 1.00 93.31 89 ALA A CA 1
ATOM 658 C C . ALA A 1 89 ? -14.514 9.480 24.302 1.00 93.31 89 ALA A C 1
ATOM 660 O O . ALA A 1 89 ? -14.910 10.168 25.235 1.00 93.31 89 ALA A O 1
ATOM 661 N N . SER A 1 90 ? -15.051 9.579 23.085 1.00 93.00 90 SER A N 1
ATOM 662 C CA . SER A 1 90 ? -16.169 10.482 22.784 1.00 93.00 90 SER A CA 1
ATOM 663 C C . SER A 1 90 ? -17.491 9.947 23.342 1.00 93.00 90 SER A C 1
ATOM 665 O O . SER A 1 90 ? -18.279 10.692 23.922 1.00 93.00 90 SER A O 1
ATOM 667 N N . ALA A 1 91 ? -17.725 8.641 23.199 1.00 92.88 91 ALA A N 1
ATOM 668 C CA . ALA A 1 91 ? -18.940 7.964 23.634 1.00 92.88 91 ALA A CA 1
ATOM 669 C C . ALA A 1 91 ? -19.120 7.984 25.158 1.00 92.88 91 ALA A C 1
ATOM 671 O O . ALA A 1 91 ? -20.252 8.052 25.630 1.00 92.88 91 ALA A O 1
ATOM 672 N N . SER A 1 92 ? -18.029 7.981 25.931 1.00 90.94 92 SER A N 1
ATOM 673 C CA . SER A 1 92 ? -18.108 8.113 27.391 1.00 90.94 92 SER A CA 1
ATOM 674 C C . SER A 1 92 ? -18.659 9.472 27.842 1.00 90.94 92 SER A C 1
ATOM 676 O O . SER A 1 92 ? -19.227 9.562 28.927 1.00 90.94 92 SER A O 1
ATOM 678 N N . VAL A 1 93 ? -18.538 10.510 27.005 1.00 92.75 93 VAL A N 1
ATOM 679 C CA . VAL A 1 93 ? -19.063 11.858 27.271 1.00 92.75 93 VAL A CA 1
ATOM 680 C C . VAL A 1 93 ? -20.470 12.043 26.693 1.00 92.75 93 VAL A C 1
ATOM 682 O O . VAL A 1 93 ? -21.313 12.669 27.327 1.00 92.75 93 VAL A O 1
ATOM 685 N N . THR A 1 94 ? -20.746 11.509 25.499 1.00 91.38 94 THR A N 1
ATOM 686 C CA . THR A 1 94 ? -22.013 11.741 24.774 1.00 91.38 94 THR A CA 1
ATOM 687 C C . THR A 1 94 ? -23.069 10.650 24.965 1.00 91.38 94 THR A C 1
ATOM 689 O O . THR A 1 94 ? -24.185 10.792 24.471 1.00 91.38 94 THR A O 1
ATOM 692 N N . GLY A 1 95 ? -22.742 9.559 25.662 1.00 86.56 95 GLY A N 1
ATOM 693 C CA . GLY A 1 95 ? -23.620 8.400 25.863 1.00 86.56 95 GLY A CA 1
ATOM 694 C C . GLY A 1 95 ? -23.495 7.313 24.785 1.00 86.56 95 GLY A C 1
ATOM 695 O O . GLY A 1 95 ? -23.931 6.188 25.017 1.00 86.56 95 GLY A O 1
ATOM 696 N N . GLY A 1 96 ? -22.845 7.604 23.650 1.00 86.00 96 GLY A N 1
ATOM 697 C CA . GLY A 1 96 ? -22.547 6.628 22.594 1.00 86.00 96 GLY A CA 1
ATOM 698 C C . GLY A 1 96 ? -23.771 6.102 21.830 1.00 86.00 96 GLY A C 1
ATOM 699 O O . GLY A 1 96 ? -24.900 6.549 22.018 1.00 86.00 96 GLY A O 1
ATOM 700 N N . VAL A 1 97 ? -23.543 5.143 20.926 1.00 84.75 97 VAL A N 1
ATOM 701 C CA . VAL A 1 97 ? -24.623 4.452 20.201 1.00 84.75 97 VAL A CA 1
ATOM 702 C C . VAL A 1 97 ? -25.017 3.202 20.983 1.00 84.75 97 VAL A C 1
ATOM 704 O O . VAL A 1 97 ? -24.186 2.321 21.192 1.00 84.75 97 VAL A O 1
ATOM 707 N N . SER A 1 98 ? -26.285 3.108 21.392 1.00 79.62 98 SER A N 1
ATOM 708 C CA . SER A 1 98 ? -26.844 1.904 22.016 1.00 79.62 98 SER A CA 1
ATOM 709 C C . SER A 1 98 ? -27.800 1.205 21.052 1.00 79.62 98 SER A C 1
ATOM 711 O O . SER A 1 98 ? -28.696 1.826 20.483 1.00 79.62 98 SER A O 1
ATOM 713 N N . VAL A 1 99 ? -27.595 -0.095 20.852 1.00 80.94 99 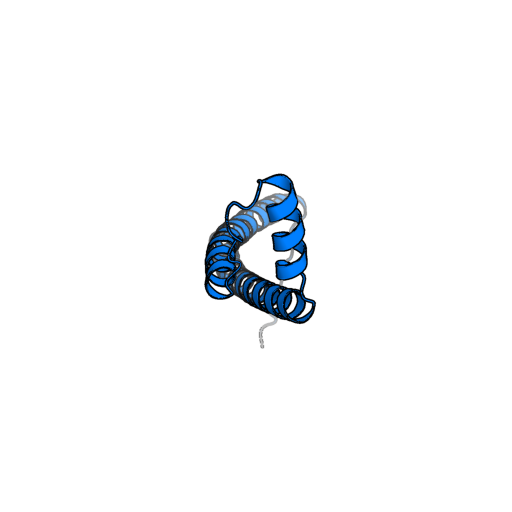VAL A N 1
ATOM 714 C CA . VAL A 1 99 ? -28.490 -0.948 20.065 1.00 80.94 99 VAL A CA 1
ATOM 715 C C . VAL A 1 99 ? -29.103 -1.954 21.027 1.00 80.94 99 VAL A C 1
ATOM 717 O O . VAL A 1 99 ? -28.381 -2.725 21.658 1.00 80.94 99 VAL A O 1
ATOM 720 N N . LYS A 1 100 ? -30.430 -1.930 21.166 1.00 83.31 100 LYS A N 1
ATOM 721 C CA . LYS A 1 100 ? -31.172 -2.989 21.853 1.00 83.31 100 LYS A CA 1
ATOM 722 C C . LYS A 1 100 ? -31.594 -4.009 20.807 1.00 83.31 100 LYS A C 1
ATOM 724 O O . LYS A 1 100 ? -32.275 -3.652 19.850 1.00 83.31 100 LYS A O 1
ATOM 729 N N . LEU A 1 101 ? -31.163 -5.253 20.981 1.00 69.19 101 LEU A N 1
ATOM 730 C CA . LEU A 1 101 ? -31.713 -6.368 20.222 1.00 69.19 101 LEU A CA 1
ATOM 731 C C . LEU A 1 101 ? -33.128 -6.606 20.760 1.00 69.19 101 LEU A C 1
ATOM 733 O O . LEU A 1 101 ? -33.289 -6.808 21.963 1.00 69.19 101 LEU A O 1
ATOM 737 N N . GLY A 1 102 ? -34.141 -6.480 19.900 1.00 69.88 102 GLY A N 1
ATOM 738 C CA . GLY A 1 102 ? -35.483 -6.953 20.227 1.00 69.88 102 GLY A CA 1
ATOM 739 C C . GLY A 1 102 ? -35.427 -8.471 20.334 1.00 69.88 102 GLY A C 1
ATOM 740 O O . GLY A 1 102 ? -34.892 -9.115 19.434 1.00 69.88 102 GLY A O 1
ATOM 741 N N . GLU A 1 103 ? -35.879 -9.009 21.460 1.00 67.50 103 GLU A N 1
ATOM 742 C CA . GLU A 1 103 ? -36.099 -10.443 21.612 1.00 67.50 103 GLU A CA 1
ATOM 743 C C . GLU A 1 103 ? -37.239 -10.839 20.666 1.00 67.50 103 GLU A C 1
ATOM 745 O O . GLU A 1 103 ? -38.363 -10.393 20.872 1.00 67.50 103 GLU A O 1
ATOM 750 N N . ASP A 1 104 ? -36.925 -11.635 19.646 1.00 49.69 104 ASP A N 1
ATOM 751 C CA . ASP A 1 104 ? -37.830 -12.602 19.016 1.00 49.69 104 ASP A CA 1
ATOM 752 C C . ASP A 1 104 ? -37.065 -13.929 18.884 1.00 49.69 104 ASP A C 1
ATOM 754 O O . ASP A 1 104 ? -35.887 -13.893 18.443 1.00 49.69 104 ASP A O 1
#

Foldseek 3Di:
DLVVLLVVQLVVLLVVLVVQLVVLLVVVVVCVVVCVQVVVQVVVCVVPVCPDGDDDDSVVSSVVSNVVSVVSSVVRSVVSSVVVVVLVVVCVVVVHDDDDDDDD

Radius of gyration: 22.8 Å; chains: 1; bounding box: 63×28×53 Å

Sequence (104 aa):
DPWSAMKTGFVFAIGLGLMYVIAAALLYLFASAAGVFDSFNSTFSELTGNEGPLAFTLVGVLTVSLVFAVVEVVVTTLLFAVIAMLYNASASVTGGVSVKLGED